Protein AF-A0A932H5I3-F1 (afdb_monomer_lite)

Sequence (132 aa):
MVVASPYPDNLTKRVGDFLTASGFQVLKAEGLGIELNSELANQPDHAAYRIARRVYFSAPDADGIFLPCNRWPTVSTIDLLERETGKAAVCALPPAYQGGYSGIREPARVTALRSWTRRCPESEKGWLNDPT

Radius of gyration: 13.31 Å; chains: 1; bounding box: 29×32×30 Å

Secondary structure (DSSP, 8-state):
-EEEESS-HHHHHHHHHHHHHTT----EEEE-----HHHHHTS-HHHHHHHHHHHHHT-TT--EEEE--SSS--HHHHHHHHHHHSSEEEESS-GGGS---TTS---HHHHHHHHHHHHS-TTTTHHHH---

Structure (mmCIF, N/CA/C/O backbone):
data_AF-A0A932H5I3-F1
#
_entry.id   AF-A0A932H5I3-F1
#
loop_
_atom_site.group_PDB
_atom_site.id
_atom_site.type_symbol
_atom_site.label_atom_id
_atom_site.label_alt_id
_atom_site.label_comp_id
_atom_site.label_asym_id
_atom_site.label_entity_id
_atom_site.label_seq_id
_atom_site.pdbx_PDB_ins_code
_atom_site.Cartn_x
_atom_site.Cartn_y
_atom_site.Cartn_z
_atom_site.occupancy
_atom_site.B_iso_or_equiv
_atom_site.auth_seq_id
_atom_site.auth_comp_id
_atom_site.auth_asym_id
_atom_site.auth_atom_id
_atom_site.pdbx_PDB_model_num
ATOM 1 N N . MET A 1 1 ? -7.517 -1.967 6.578 1.00 88.25 1 MET A N 1
ATOM 2 C CA . MET A 1 1 ? -6.441 -1.378 5.744 1.00 88.25 1 MET A CA 1
ATOM 3 C C . MET A 1 1 ? -6.402 -2.058 4.388 1.00 88.25 1 MET A C 1
ATOM 5 O O . MET A 1 1 ? -6.973 -3.137 4.253 1.00 88.25 1 MET A O 1
ATOM 9 N N . VAL A 1 2 ? -5.719 -1.459 3.419 1.00 92.62 2 VAL A N 1
ATOM 10 C CA . VAL A 1 2 ? -5.423 -2.089 2.128 1.00 92.62 2 VAL A CA 1
ATOM 11 C C . VAL A 1 2 ? -3.930 -2.316 1.938 1.00 92.62 2 VAL A C 1
ATOM 13 O O . VAL A 1 2 ? -3.117 -1.578 2.493 1.00 92.62 2 VAL A O 1
ATOM 16 N N . VAL A 1 3 ? -3.580 -3.313 1.132 1.00 91.62 3 VAL A N 1
ATOM 17 C CA . VAL A 1 3 ? -2.210 -3.592 0.699 1.00 91.62 3 VAL A CA 1
ATOM 18 C C . VAL A 1 3 ? -2.098 -3.276 -0.785 1.00 91.62 3 VAL A C 1
ATOM 20 O O . VAL A 1 3 ? -2.848 -3.806 -1.602 1.00 91.62 3 VAL A O 1
ATOM 23 N N . ALA A 1 4 ? -1.151 -2.418 -1.130 1.00 91.81 4 ALA A N 1
ATOM 24 C CA . ALA A 1 4 ? -0.795 -2.128 -2.506 1.00 91.81 4 ALA A CA 1
ATOM 25 C C . ALA A 1 4 ? 0.665 -2.509 -2.695 1.00 91.81 4 ALA A C 1
ATOM 27 O O . ALA A 1 4 ? 1.549 -1.938 -2.059 1.00 91.81 4 ALA A O 1
ATOM 28 N N . SER A 1 5 ? 0.915 -3.512 -3.523 1.00 89.38 5 SER A N 1
ATOM 29 C CA . SER A 1 5 ? 2.252 -4.072 -3.700 1.00 89.38 5 SER A CA 1
ATOM 30 C C . SER A 1 5 ? 2.670 -4.031 -5.165 1.00 89.38 5 SER A C 1
ATOM 32 O O . SER A 1 5 ? 1.809 -4.022 -6.042 1.00 89.38 5 SER A O 1
ATOM 34 N N . PRO A 1 6 ? 3.974 -4.015 -5.460 1.00 86.81 6 PRO A N 1
ATOM 35 C CA . PRO A 1 6 ? 4.428 -4.153 -6.834 1.00 86.81 6 PRO A CA 1
ATOM 36 C C . PRO A 1 6 ? 4.443 -5.624 -7.293 1.00 86.81 6 PRO A C 1
ATOM 38 O O . PRO A 1 6 ? 4.511 -5.895 -8.483 1.00 86.81 6 PRO A O 1
ATOM 41 N N . TYR A 1 7 ? 4.340 -6.564 -6.355 1.00 86.75 7 TYR A N 1
ATOM 42 C CA . TYR A 1 7 ? 4.527 -7.997 -6.561 1.00 86.75 7 TYR A CA 1
ATOM 43 C C . TYR A 1 7 ? 3.400 -8.676 -7.360 1.00 86.75 7 TYR A C 1
ATOM 45 O O . TYR A 1 7 ? 2.349 -8.062 -7.576 1.00 86.75 7 TYR A O 1
ATOM 53 N N . PRO A 1 8 ? 3.580 -9.950 -7.760 1.00 88.06 8 PRO A N 1
ATOM 54 C CA . PRO A 1 8 ? 2.512 -10.779 -8.299 1.00 88.06 8 PRO A CA 1
ATOM 55 C C . PRO A 1 8 ? 1.543 -11.242 -7.215 1.00 88.06 8 PRO A C 1
ATOM 57 O O . PRO A 1 8 ? 1.874 -11.288 -6.026 1.00 88.06 8 PRO A O 1
ATOM 60 N N . ASP A 1 9 ? 0.341 -11.627 -7.645 1.00 88.19 9 ASP A N 1
ATOM 61 C CA . ASP A 1 9 ? -0.800 -11.906 -6.767 1.00 88.19 9 ASP A CA 1
ATOM 62 C C . ASP A 1 9 ? -0.499 -12.942 -5.678 1.00 88.19 9 ASP A C 1
ATOM 64 O O . ASP A 1 9 ? -0.978 -12.819 -4.550 1.00 88.19 9 ASP A O 1
ATOM 68 N N . ASN A 1 10 ? 0.328 -13.949 -5.976 1.00 85.94 10 ASN A N 1
ATOM 69 C CA . ASN A 1 10 ? 0.730 -14.965 -5.004 1.00 85.94 10 ASN A CA 1
ATOM 70 C C . ASN A 1 10 ? 1.487 -14.353 -3.810 1.00 85.94 10 ASN A C 1
ATOM 72 O O . ASN A 1 10 ? 1.217 -14.704 -2.659 1.00 85.94 10 ASN A O 1
ATOM 76 N N . LEU A 1 11 ? 2.408 -13.426 -4.067 1.00 86.06 11 LEU A N 1
ATOM 77 C CA . LEU A 1 11 ? 3.204 -12.759 -3.048 1.00 86.06 11 LEU A CA 1
ATOM 78 C C . LEU A 1 11 ? 2.407 -11.645 -2.372 1.00 86.06 11 LEU A C 1
ATOM 80 O O . LEU A 1 11 ? 2.429 -11.537 -1.147 1.00 86.06 11 LEU A O 1
ATOM 84 N N . THR A 1 12 ? 1.627 -10.880 -3.136 1.00 89.38 12 THR A N 1
ATOM 85 C CA . THR A 1 12 ? 0.666 -9.911 -2.594 1.00 89.38 12 THR A CA 1
ATOM 86 C C . THR A 1 12 ? -0.274 -10.567 -1.585 1.00 89.38 12 THR A C 1
ATOM 88 O O . THR A 1 12 ? -0.483 -10.033 -0.492 1.00 89.38 12 THR A O 1
ATOM 91 N N . LYS A 1 13 ? -0.800 -11.755 -1.912 1.00 88.81 13 LYS A N 1
ATOM 92 C CA . LYS A 1 13 ? -1.657 -12.523 -1.010 1.00 88.81 13 LYS A CA 1
ATOM 93 C C . LYS A 1 13 ? -0.903 -12.943 0.249 1.00 88.81 13 LYS A C 1
ATOM 95 O O . LYS A 1 13 ? -1.427 -12.743 1.339 1.00 88.81 13 LYS A O 1
ATOM 100 N N . ARG A 1 14 ? 0.329 -13.452 0.128 1.00 87.81 14 ARG A N 1
ATOM 101 C CA . ARG A 1 14 ? 1.166 -13.806 1.293 1.00 87.81 14 ARG A CA 1
ATOM 102 C C . ARG A 1 14 ? 1.381 -12.618 2.230 1.00 87.81 14 ARG A C 1
ATOM 104 O O . ARG A 1 14 ? 1.267 -12.783 3.440 1.00 87.81 14 ARG A O 1
ATOM 111 N N . VAL A 1 15 ? 1.629 -11.421 1.692 1.00 86.69 15 VAL A N 1
ATOM 112 C CA . VAL A 1 15 ? 1.748 -10.193 2.498 1.00 86.69 15 VAL A CA 1
ATOM 113 C C . VAL A 1 15 ? 0.436 -9.887 3.227 1.00 86.69 15 VAL A C 1
ATOM 115 O O . VAL A 1 15 ? 0.447 -9.603 4.425 1.00 86.69 15 VAL A O 1
ATOM 118 N N . GLY A 1 16 ? -0.700 -9.968 2.529 1.00 89.50 16 GLY A N 1
ATOM 119 C CA . GLY A 1 16 ? -2.023 -9.785 3.132 1.00 89.50 16 GLY A CA 1
ATOM 120 C C . GLY A 1 16 ? -2.322 -10.797 4.244 1.00 89.50 16 GLY A C 1
ATOM 121 O O . GLY A 1 16 ? -2.750 -10.410 5.334 1.00 89.50 16 GLY A O 1
ATOM 122 N N . ASP A 1 17 ? -2.046 -12.077 3.998 1.00 88.56 17 ASP A N 1
ATOM 123 C CA . ASP A 1 17 ? -2.222 -13.167 4.961 1.00 88.56 17 ASP A CA 1
ATOM 124 C C . ASP A 1 17 ? -1.324 -12.963 6.195 1.00 88.56 17 ASP A C 1
ATOM 126 O O . ASP A 1 17 ? -1.780 -13.126 7.325 1.00 88.56 17 ASP A O 1
ATOM 130 N N . PHE A 1 18 ? -0.073 -12.532 6.002 1.00 86.25 18 PHE A N 1
ATOM 131 C CA . PHE A 1 18 ? 0.874 -12.268 7.089 1.00 86.25 18 PHE A CA 1
ATOM 132 C C . PHE A 1 18 ? 0.441 -11.100 7.984 1.00 86.25 18 PHE A C 1
ATOM 134 O O . PHE A 1 18 ? 0.487 -11.197 9.215 1.00 86.25 18 PHE A O 1
ATOM 141 N N . LEU A 1 19 ? -0.043 -10.007 7.387 1.00 86.06 19 LEU A N 1
ATOM 142 C CA . LEU A 1 19 ? -0.619 -8.892 8.143 1.00 86.06 19 LEU A CA 1
ATOM 143 C C . LEU A 1 19 ? -1.877 -9.328 8.899 1.00 86.06 19 LEU A C 1
ATOM 145 O O . LEU A 1 19 ? -2.063 -8.945 10.054 1.00 86.06 19 LEU A O 1
ATOM 149 N N . THR A 1 20 ? -2.700 -10.175 8.279 1.00 89.50 20 THR A N 1
ATOM 150 C CA . THR A 1 20 ? -3.899 -10.736 8.912 1.00 89.50 20 THR A CA 1
ATOM 151 C C . THR A 1 20 ? -3.543 -11.609 10.112 1.00 89.50 20 THR A C 1
ATOM 153 O O . THR A 1 20 ? -4.107 -11.426 11.191 1.00 89.50 20 THR A O 1
ATOM 156 N N . ALA A 1 21 ? -2.538 -12.476 9.976 1.00 86.19 21 ALA A N 1
ATOM 157 C CA . ALA A 1 21 ? -2.010 -13.291 11.069 1.00 86.19 21 ALA A CA 1
ATOM 158 C C . ALA A 1 21 ? -1.383 -12.447 12.194 1.00 86.19 21 ALA A C 1
ATOM 160 O O . ALA A 1 21 ? -1.460 -12.816 13.362 1.00 86.19 21 ALA A O 1
ATOM 161 N N . SER A 1 22 ? -0.827 -11.280 11.859 1.00 83.25 22 SER A N 1
ATOM 162 C CA . SER A 1 22 ? -0.291 -10.311 12.827 1.00 83.25 22 SER A CA 1
ATOM 163 C C . SER A 1 22 ? -1.376 -9.488 13.546 1.00 83.25 22 SER A C 1
ATOM 165 O O . SER A 1 22 ? -1.050 -8.617 14.354 1.00 83.25 22 SER A O 1
ATOM 167 N N . GLY A 1 23 ? -2.661 -9.741 13.267 1.00 85.75 23 GLY A N 1
ATOM 168 C CA . GLY A 1 23 ? -3.800 -9.081 13.912 1.00 85.75 23 GLY A CA 1
ATOM 169 C C . GLY A 1 23 ? -4.315 -7.830 13.191 1.00 85.75 23 GLY A C 1
ATOM 170 O O . GLY A 1 23 ? -5.135 -7.095 13.748 1.00 85.75 23 GLY A O 1
ATOM 171 N N . PHE A 1 24 ? -3.863 -7.563 11.963 1.00 85.69 24 PHE A N 1
ATOM 172 C CA . PHE A 1 24 ? -4.370 -6.459 11.148 1.00 85.69 24 PHE A CA 1
ATOM 173 C C . PHE A 1 24 ? -5.521 -6.908 10.248 1.00 85.69 24 PHE A C 1
ATOM 175 O O . PHE A 1 24 ? -5.486 -7.967 9.644 1.00 85.69 24 PHE A O 1
ATOM 182 N N . GLN A 1 25 ? -6.537 -6.066 10.075 1.00 89.44 25 GLN A N 1
ATOM 183 C CA . GLN A 1 25 ? -7.621 -6.358 9.139 1.00 89.44 25 GLN A CA 1
ATOM 184 C C . GLN A 1 25 ? -7.278 -5.832 7.739 1.00 89.44 25 GLN A C 1
ATOM 186 O O . GLN A 1 25 ? -7.365 -4.623 7.482 1.00 89.44 25 GLN A O 1
ATOM 191 N N . VAL A 1 26 ? -6.893 -6.735 6.836 1.00 91.75 26 VAL A N 1
ATOM 192 C CA . VAL A 1 26 ? -6.651 -6.429 5.420 1.00 91.75 26 VAL A CA 1
ATOM 193 C C . VAL A 1 26 ? -7.957 -6.599 4.645 1.00 91.75 26 VAL A C 1
ATOM 195 O O . VAL A 1 26 ? -8.434 -7.710 4.456 1.00 91.75 26 VAL A O 1
ATOM 198 N N . LEU A 1 27 ? -8.554 -5.486 4.215 1.00 93.00 27 LEU A N 1
ATOM 199 C CA . LEU A 1 27 ? -9.807 -5.491 3.451 1.00 93.00 27 LEU A CA 1
ATOM 200 C C . LEU A 1 27 ? -9.577 -5.833 1.983 1.00 93.00 27 LEU A C 1
ATOM 202 O O . LEU A 1 27 ? -10.436 -6.422 1.335 1.00 93.00 27 LEU A O 1
ATOM 206 N N . LYS A 1 28 ? -8.423 -5.421 1.453 1.00 93.25 28 LYS A N 1
ATOM 207 C CA . LYS A 1 28 ? -8.063 -5.652 0.062 1.00 93.25 28 LYS A CA 1
ATOM 208 C C . LYS A 1 28 ? -6.557 -5.635 -0.127 1.00 93.25 28 LYS A C 1
ATOM 210 O O . LYS A 1 28 ? -5.869 -4.843 0.515 1.00 93.25 28 LYS A O 1
ATOM 215 N N . ALA A 1 29 ? -6.065 -6.490 -1.013 1.00 93.44 29 ALA A N 1
ATOM 216 C CA . ALA A 1 29 ? -4.667 -6.551 -1.400 1.00 93.44 29 ALA A CA 1
ATOM 217 C C . ALA A 1 29 ? -4.583 -6.697 -2.924 1.00 93.44 29 ALA A C 1
ATOM 219 O O . ALA A 1 29 ? -5.169 -7.631 -3.463 1.00 93.44 29 ALA A O 1
ATOM 220 N N . GLU A 1 30 ? -3.895 -5.782 -3.610 1.00 93.50 30 GLU A N 1
ATOM 221 C CA . GLU A 1 30 ? -3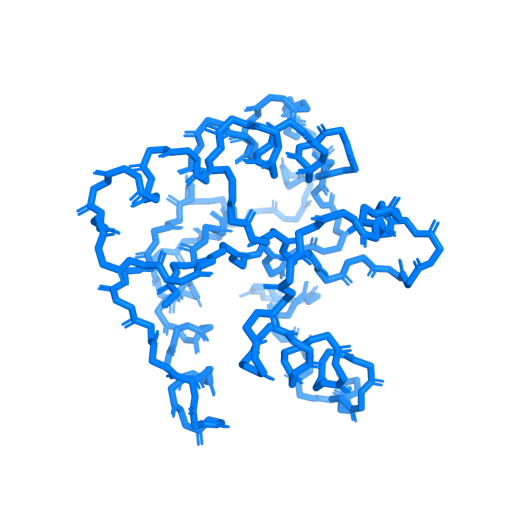.627 -5.901 -5.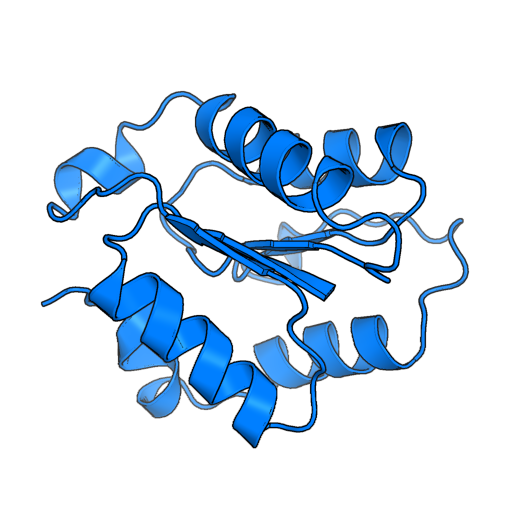053 1.00 93.50 30 GLU A CA 1
ATOM 222 C C . GLU A 1 30 ? -2.145 -5.640 -5.368 1.00 93.50 30 GLU A C 1
ATOM 224 O O . GLU A 1 30 ? -1.453 -4.871 -4.682 1.00 93.50 30 GLU A O 1
ATOM 229 N N . GLY A 1 31 ? -1.663 -6.341 -6.393 1.00 90.69 31 GLY A N 1
ATOM 230 C CA . GLY A 1 31 ? -0.298 -6.303 -6.906 1.00 90.69 31 GLY A CA 1
ATOM 231 C C . GLY A 1 31 ? -0.205 -5.640 -8.283 1.00 90.69 31 GLY A C 1
ATOM 232 O O . GLY A 1 31 ? -1.212 -5.511 -8.980 1.00 90.69 31 GLY A O 1
ATOM 233 N N . LEU A 1 32 ? 0.998 -5.226 -8.694 1.00 87.19 32 LEU A N 1
ATOM 234 C CA . LEU A 1 32 ? 1.277 -4.834 -10.085 1.00 87.19 32 LEU A CA 1
ATOM 235 C C . LEU A 1 32 ? 1.705 -6.016 -10.965 1.00 87.19 32 LEU A C 1
ATOM 237 O O . LEU A 1 32 ? 1.771 -5.845 -12.180 1.00 87.19 32 LEU A O 1
ATOM 241 N N . GLY A 1 33 ? 1.980 -7.192 -10.394 1.00 87.31 33 GLY A N 1
ATOM 242 C CA . GLY A 1 33 ? 2.406 -8.352 -11.181 1.00 87.31 33 GLY A CA 1
ATOM 243 C C . GLY A 1 33 ? 3.904 -8.418 -11.469 1.00 87.31 33 GLY A C 1
ATOM 244 O O . GLY A 1 33 ? 4.306 -9.210 -12.312 1.00 87.31 33 GLY A O 1
ATOM 245 N N . ILE A 1 34 ? 4.733 -7.594 -10.824 1.00 85.00 34 ILE A N 1
ATOM 246 C CA . ILE A 1 34 ? 6.162 -7.503 -11.146 1.00 85.00 34 ILE A CA 1
ATOM 247 C C . ILE A 1 34 ? 6.918 -8.630 -10.446 1.00 85.00 34 ILE A C 1
ATOM 249 O O . ILE A 1 34 ? 6.989 -8.668 -9.217 1.00 85.00 34 ILE A O 1
ATOM 253 N N . GLU A 1 35 ? 7.505 -9.525 -11.235 1.00 81.62 35 GLU A N 1
ATOM 254 C CA . GLU A 1 35 ? 8.304 -10.656 -10.748 1.00 81.62 35 GLU A CA 1
ATOM 255 C C . GLU A 1 35 ? 9.786 -10.295 -10.594 1.00 81.62 35 GLU A C 1
ATOM 257 O O . GLU A 1 35 ? 10.441 -10.712 -9.641 1.00 81.62 35 GLU A O 1
ATOM 262 N N . LEU A 1 36 ? 10.323 -9.497 -11.522 1.00 77.25 36 LEU A N 1
ATOM 263 C CA . LEU A 1 36 ? 11.754 -9.230 -11.600 1.00 77.25 36 LEU A CA 1
ATOM 264 C C . LEU A 1 36 ? 12.177 -8.070 -10.695 1.00 77.25 36 LEU A C 1
ATOM 266 O O . LEU A 1 36 ? 11.703 -6.939 -10.812 1.00 77.25 36 LEU A O 1
ATOM 270 N N . ASN A 1 37 ? 13.182 -8.324 -9.857 1.00 71.31 37 ASN A N 1
ATOM 271 C CA . ASN A 1 37 ? 13.760 -7.324 -8.958 1.00 71.31 37 ASN A CA 1
ATOM 272 C C . ASN A 1 37 ? 14.292 -6.073 -9.684 1.00 71.31 37 ASN A C 1
ATOM 274 O O . ASN A 1 37 ? 14.197 -4.967 -9.151 1.00 71.31 37 ASN A O 1
ATOM 278 N N . SER A 1 38 ? 14.838 -6.228 -10.893 1.00 76.25 38 SER A N 1
ATOM 279 C CA . SER A 1 38 ? 15.311 -5.112 -11.726 1.00 76.25 38 SER A CA 1
ATOM 280 C C . SER A 1 38 ? 14.175 -4.187 -12.170 1.00 76.25 38 SER A C 1
ATOM 282 O O . SER A 1 38 ? 14.373 -2.980 -12.297 1.00 76.25 38 SER A O 1
ATOM 284 N N . GLU A 1 39 ? 12.977 -4.732 -12.371 1.00 77.94 39 GLU A N 1
ATOM 285 C CA . GLU A 1 39 ? 11.807 -3.973 -12.806 1.00 77.94 39 GLU A CA 1
ATOM 286 C C . GLU A 1 39 ? 11.152 -3.208 -11.656 1.00 77.94 39 GLU A C 1
ATOM 288 O O . GLU A 1 39 ? 10.567 -2.153 -11.898 1.00 77.94 39 GLU A O 1
ATOM 293 N N . LEU A 1 40 ? 11.291 -3.684 -10.411 1.00 75.75 40 LEU A N 1
ATOM 294 C CA . LEU A 1 40 ? 10.784 -3.006 -9.209 1.00 75.75 40 LEU A CA 1
ATOM 295 C C . LEU A 1 40 ? 11.414 -1.621 -9.016 1.00 75.75 40 LEU A C 1
ATOM 297 O O . LEU A 1 40 ? 10.704 -0.648 -8.758 1.00 75.75 40 LEU A O 1
ATOM 301 N N . ALA A 1 41 ? 12.740 -1.536 -9.161 1.00 73.00 41 ALA A N 1
ATOM 302 C CA . ALA A 1 41 ? 13.491 -0.291 -8.998 1.00 73.00 41 ALA A CA 1
ATOM 303 C C . ALA A 1 41 ? 13.320 0.668 -10.186 1.00 73.00 41 ALA A C 1
ATOM 305 O O . ALA A 1 41 ? 13.498 1.872 -10.032 1.00 73.00 41 ALA A O 1
ATOM 306 N N . ASN A 1 42 ? 12.958 0.141 -11.359 1.00 81.00 42 ASN A N 1
ATOM 307 C CA . ASN A 1 42 ? 12.750 0.921 -12.578 1.00 81.00 42 ASN A CA 1
ATOM 308 C C . ASN A 1 42 ? 11.287 1.365 -12.765 1.00 81.00 42 ASN A C 1
ATOM 310 O O . ASN A 1 42 ? 10.915 1.869 -13.826 1.00 81.00 42 ASN A O 1
ATOM 314 N N . GLN A 1 43 ? 10.429 1.147 -11.762 1.00 81.12 43 GLN A N 1
ATOM 315 C CA . GLN A 1 43 ? 9.056 1.625 -11.829 1.00 81.12 43 GLN A CA 1
ATOM 316 C C . GLN A 1 43 ? 9.008 3.155 -11.794 1.00 81.12 43 GLN A C 1
ATOM 318 O O . GLN A 1 43 ? 9.728 3.771 -11.009 1.00 81.12 43 GLN A O 1
ATOM 323 N N . PRO A 1 44 ? 8.108 3.781 -12.569 1.00 81.12 44 PRO A N 1
ATOM 324 C CA . PRO A 1 44 ? 7.861 5.209 -12.444 1.00 81.12 44 PRO A CA 1
ATOM 325 C C . PRO A 1 44 ? 7.413 5.577 -11.024 1.00 81.12 44 PRO A C 1
ATOM 327 O O . PRO A 1 44 ? 6.587 4.872 -10.442 1.00 81.12 44 PRO A O 1
ATOM 330 N N . ASP A 1 45 ? 7.840 6.735 -10.516 1.00 76.19 45 ASP A N 1
ATOM 331 C CA . ASP A 1 45 ? 7.483 7.236 -9.172 1.00 76.19 45 ASP A CA 1
ATOM 332 C C . ASP A 1 45 ? 5.968 7.263 -8.899 1.00 76.19 45 ASP A C 1
ATOM 334 O O . ASP A 1 45 ? 5.506 7.127 -7.768 1.00 76.19 45 ASP A O 1
ATOM 338 N N . HIS A 1 46 ? 5.161 7.430 -9.949 1.00 82.44 46 HIS A N 1
ATOM 339 C CA . HIS A 1 46 ? 3.704 7.483 -9.852 1.00 82.44 46 HIS A CA 1
ATOM 340 C C . HIS A 1 46 ? 3.032 6.100 -9.826 1.00 82.44 46 HIS A C 1
ATOM 342 O O . HIS A 1 46 ? 1.829 6.016 -9.562 1.00 82.44 46 HIS A O 1
ATOM 348 N N . ALA A 1 47 ? 3.755 5.015 -10.125 1.00 86.12 47 ALA A N 1
ATOM 349 C CA . ALA A 1 47 ? 3.191 3.668 -10.193 1.00 86.12 47 ALA A CA 1
ATOM 350 C C . ALA A 1 47 ? 2.624 3.239 -8.835 1.00 86.12 47 ALA A C 1
ATOM 352 O O . ALA A 1 47 ? 1.480 2.783 -8.766 1.00 86.12 47 ALA A O 1
ATOM 353 N N . ALA A 1 48 ? 3.380 3.481 -7.758 1.00 86.44 48 ALA A N 1
ATOM 354 C CA . ALA A 1 48 ? 2.964 3.195 -6.389 1.00 86.44 48 ALA A CA 1
ATOM 355 C C . ALA A 1 48 ? 1.710 3.957 -5.985 1.00 86.44 48 ALA A C 1
ATOM 357 O O . ALA A 1 48 ? 0.741 3.361 -5.511 1.00 86.44 48 ALA A O 1
ATOM 358 N N . TYR A 1 49 ? 1.699 5.260 -6.246 1.00 88.19 49 TYR A N 1
ATOM 359 C CA . TYR A 1 49 ? 0.550 6.109 -5.976 1.00 88.19 49 TYR A CA 1
ATOM 360 C C . TYR A 1 49 ? -0.708 5.624 -6.705 1.00 88.19 49 TYR A C 1
ATOM 362 O O . TYR A 1 49 ? -1.761 5.478 -6.085 1.00 88.19 49 TYR A O 1
ATOM 370 N N . ARG A 1 50 ? -0.611 5.305 -8.002 1.00 90.19 50 ARG A N 1
ATOM 371 C CA . ARG A 1 50 ? -1.773 4.894 -8.807 1.00 90.19 50 ARG A CA 1
ATOM 372 C C . ARG A 1 50 ? -2.439 3.624 -8.288 1.00 90.19 50 ARG A C 1
ATOM 374 O O . ARG A 1 50 ? -3.665 3.605 -8.163 1.00 90.19 50 ARG A O 1
ATOM 381 N N . ILE A 1 51 ? -1.664 2.576 -8.001 1.00 91.38 51 ILE A N 1
ATOM 382 C CA . ILE A 1 51 ? -2.235 1.330 -7.476 1.00 91.38 51 ILE A CA 1
ATOM 383 C C . ILE A 1 51 ? -2.749 1.528 -6.052 1.00 91.38 51 ILE A C 1
ATOM 385 O O . ILE A 1 51 ? -3.897 1.191 -5.784 1.00 91.38 51 ILE A O 1
ATOM 389 N N . ALA A 1 52 ? -1.983 2.166 -5.168 1.00 90.88 52 ALA A N 1
ATOM 390 C CA . ALA A 1 52 ? -2.407 2.420 -3.793 1.00 90.88 52 ALA A CA 1
ATOM 391 C C . ALA A 1 52 ? -3.728 3.188 -3.711 1.00 90.88 52 ALA A C 1
ATOM 393 O O . ALA A 1 52 ? -4.648 2.778 -3.001 1.00 90.88 52 ALA A O 1
ATOM 394 N N . ARG A 1 53 ? -3.851 4.248 -4.511 1.00 91.75 53 ARG A N 1
ATOM 395 C CA . ARG A 1 53 ? -5.073 5.035 -4.653 1.00 91.75 53 ARG A CA 1
ATOM 396 C C . ARG A 1 53 ? -6.243 4.182 -5.136 1.00 91.75 53 ARG A C 1
ATOM 398 O O . ARG A 1 53 ? -7.312 4.203 -4.532 1.00 91.75 53 ARG A O 1
ATOM 405 N N . ARG A 1 54 ? -6.050 3.416 -6.215 1.00 92.62 54 ARG A N 1
ATOM 406 C CA . ARG A 1 54 ? -7.088 2.540 -6.783 1.00 92.62 54 ARG A CA 1
ATOM 407 C C . ARG A 1 54 ? -7.581 1.520 -5.757 1.00 92.62 54 ARG A C 1
ATOM 409 O O . ARG A 1 54 ? -8.790 1.371 -5.586 1.00 92.62 54 ARG A O 1
ATOM 416 N N . VAL A 1 55 ? -6.660 0.839 -5.077 1.00 92.50 55 VAL A N 1
ATOM 417 C CA . VAL A 1 55 ? -7.001 -0.194 -4.094 1.00 92.50 55 VAL A CA 1
ATOM 418 C C . VAL A 1 55 ? -7.745 0.428 -2.918 1.00 92.50 55 VAL A C 1
ATOM 420 O O . VAL A 1 55 ? -8.800 -0.081 -2.542 1.00 92.50 55 VAL A O 1
ATOM 423 N N . TYR A 1 56 ? -7.260 1.556 -2.396 1.00 92.12 56 TYR A N 1
ATOM 424 C CA . TYR A 1 56 ? -7.906 2.269 -1.297 1.00 92.12 56 TYR A CA 1
ATOM 425 C C . TYR A 1 56 ? -9.348 2.673 -1.632 1.00 92.12 56 TYR A C 1
ATOM 427 O O . TYR A 1 56 ? -10.267 2.312 -0.904 1.00 92.12 56 TYR A O 1
ATOM 435 N N . PHE A 1 57 ? -9.581 3.337 -2.768 1.00 91.44 57 PHE A N 1
ATOM 436 C CA . PHE A 1 57 ? -10.935 3.768 -3.144 1.00 91.44 57 PHE A CA 1
ATOM 437 C C . PHE A 1 57 ? -11.886 2.613 -3.475 1.00 91.44 57 PHE A C 1
ATOM 439 O O . PHE A 1 57 ? -13.100 2.790 -3.436 1.00 91.44 57 PHE A O 1
ATOM 446 N N . SER A 1 58 ? -11.361 1.422 -3.766 1.00 92.31 58 SER A N 1
ATOM 447 C CA . SER A 1 58 ? -12.180 0.217 -3.924 1.00 92.31 58 SER A CA 1
ATOM 448 C C . SER A 1 58 ? -12.549 -0.471 -2.600 1.00 92.31 58 SER A C 1
ATOM 450 O O . SER A 1 58 ? -13.300 -1.443 -2.618 1.00 92.31 58 SER A O 1
ATOM 452 N N . ALA A 1 59 ? -12.033 0.018 -1.468 1.00 90.44 59 ALA A N 1
ATOM 453 C CA . ALA A 1 59 ? -12.320 -0.470 -0.122 1.00 90.44 59 ALA A CA 1
ATOM 454 C C . ALA A 1 59 ? -12.560 0.727 0.828 1.00 90.44 59 ALA A C 1
ATOM 456 O O . ALA A 1 59 ? -11.668 1.083 1.600 1.00 90.44 59 ALA A O 1
ATOM 457 N N . PRO A 1 60 ? -13.748 1.362 0.782 1.00 82.62 60 PRO A N 1
ATOM 458 C CA . PRO A 1 60 ? -14.024 2.615 1.496 1.00 82.62 60 PRO A CA 1
ATOM 459 C C . PRO A 1 60 ? -13.899 2.507 3.025 1.00 82.62 60 PRO A C 1
ATOM 461 O O . PRO A 1 60 ? -13.590 3.498 3.681 1.00 82.62 60 PRO A O 1
ATOM 464 N N . ASP A 1 61 ? -14.060 1.307 3.586 1.00 86.94 61 ASP A N 1
ATOM 465 C CA . ASP A 1 61 ? -13.908 1.041 5.024 1.00 86.94 61 ASP A CA 1
ATOM 466 C C . ASP A 1 61 ? -12.437 0.896 5.464 1.00 86.94 61 ASP A C 1
ATOM 468 O O . ASP A 1 61 ? -12.138 0.543 6.606 1.00 86.94 61 ASP A O 1
ATOM 472 N N . ALA A 1 62 ? -11.475 1.108 4.563 1.00 86.50 62 ALA A N 1
ATOM 473 C CA . ALA A 1 62 ? -10.067 0.969 4.890 1.00 86.50 62 ALA A CA 1
ATOM 474 C C . ALA A 1 62 ? -9.565 2.113 5.782 1.00 86.50 62 ALA A C 1
ATOM 476 O O . ALA A 1 62 ? -9.550 3.281 5.411 1.00 86.50 62 ALA A O 1
ATOM 477 N N . ASP A 1 63 ? -9.016 1.746 6.939 1.00 84.00 63 ASP A N 1
ATOM 478 C CA . ASP A 1 63 ? -8.408 2.707 7.873 1.00 84.00 63 ASP A CA 1
ATOM 479 C C . ASP A 1 63 ? -7.028 3.247 7.444 1.00 84.00 63 ASP A C 1
ATOM 481 O O . ASP A 1 63 ? -6.449 4.081 8.139 1.00 84.00 63 ASP A O 1
ATOM 485 N N . GLY A 1 64 ? -6.463 2.748 6.341 1.00 86.62 64 GLY A N 1
ATOM 486 C CA . GLY A 1 64 ? -5.117 3.105 5.889 1.00 86.62 64 GLY A CA 1
ATOM 487 C C . GLY A 1 64 ? -4.577 2.205 4.781 1.00 86.62 64 GLY A C 1
ATOM 488 O O . GLY A 1 64 ? -5.216 1.217 4.396 1.00 86.62 64 GLY A O 1
ATOM 489 N N . ILE A 1 65 ? -3.388 2.557 4.292 1.00 89.25 65 ILE A N 1
ATOM 490 C CA . ILE A 1 65 ? -2.730 1.962 3.123 1.00 89.25 65 ILE A CA 1
ATOM 491 C C . ILE A 1 65 ? -1.352 1.425 3.520 1.00 89.25 65 ILE A C 1
ATOM 493 O O . ILE A 1 65 ? -0.589 2.113 4.198 1.00 89.25 65 ILE A O 1
ATOM 497 N N . PHE A 1 66 ? -1.015 0.217 3.068 1.00 88.50 66 PHE A N 1
ATOM 498 C CA . PHE A 1 66 ? 0.290 -0.401 3.280 1.00 88.50 66 PHE A CA 1
ATOM 499 C C . PHE A 1 66 ? 1.011 -0.715 1.962 1.00 88.50 66 PHE A C 1
ATOM 501 O O . PHE A 1 66 ? 0.433 -1.326 1.062 1.00 88.50 66 PHE A O 1
ATOM 508 N N . LEU A 1 67 ? 2.284 -0.319 1.885 1.00 87.94 67 LEU A N 1
ATOM 509 C CA . LEU A 1 67 ? 3.187 -0.457 0.739 1.00 87.94 67 LEU A CA 1
ATOM 510 C C . LEU A 1 67 ? 4.416 -1.303 1.154 1.00 87.94 67 LEU A C 1
ATOM 512 O O . LEU A 1 67 ? 5.337 -0.789 1.796 1.00 87.94 67 LEU A O 1
ATOM 516 N N . PRO A 1 68 ? 4.462 -2.604 0.818 1.00 78.88 68 PRO A N 1
ATOM 517 C CA . PRO A 1 68 ? 5.404 -3.571 1.383 1.00 78.88 68 PRO A CA 1
ATOM 518 C C . PRO A 1 68 ? 6.763 -3.642 0.664 1.00 78.88 68 PRO A C 1
ATOM 520 O O . PRO A 1 68 ? 7.392 -4.690 0.707 1.00 78.88 68 PRO A O 1
ATOM 523 N N . CYS A 1 69 ? 7.225 -2.612 -0.052 1.00 73.69 69 CYS A N 1
ATOM 524 C CA . CYS A 1 69 ? 8.483 -2.692 -0.812 1.00 73.69 69 CYS A CA 1
ATOM 525 C C . CYS A 1 69 ? 9.434 -1.548 -0.450 1.00 73.69 69 CYS A C 1
ATOM 527 O O . CYS A 1 69 ? 9.024 -0.391 -0.412 1.00 73.69 69 CYS A O 1
ATOM 529 N N . ASN A 1 70 ? 10.701 -1.881 -0.184 1.00 66.88 70 ASN A N 1
ATOM 530 C CA . ASN A 1 70 ? 11.769 -0.923 0.131 1.00 66.88 70 ASN A CA 1
ATOM 531 C C . ASN A 1 70 ? 12.547 -0.440 -1.109 1.00 66.88 70 ASN A C 1
ATOM 533 O O . ASN A 1 70 ? 13.210 0.589 -1.051 1.00 66.88 70 ASN A O 1
ATOM 537 N N . ARG A 1 71 ? 12.475 -1.184 -2.218 1.00 67.00 71 ARG A N 1
ATOM 538 C CA . ARG A 1 71 ? 13.142 -0.894 -3.498 1.00 67.00 71 ARG A CA 1
ATOM 539 C C . ARG A 1 71 ? 12.253 -0.161 -4.496 1.00 67.00 71 ARG A C 1
ATOM 541 O O . ARG A 1 71 ? 12.692 0.153 -5.595 1.00 67.00 71 ARG A O 1
ATOM 548 N N . TRP A 1 72 ? 11.012 0.102 -4.113 1.00 70.88 72 TRP A N 1
ATOM 549 C CA . TRP A 1 72 ? 10.033 0.785 -4.940 1.00 70.88 72 TRP A CA 1
ATOM 550 C C . TRP A 1 72 ? 10.008 2.276 -4.578 1.00 70.88 72 TRP A C 1
ATOM 552 O O . TRP A 1 72 ? 9.943 2.590 -3.385 1.00 70.88 72 TRP A O 1
ATOM 562 N N . PRO A 1 73 ? 10.069 3.211 -5.547 1.00 70.00 73 PRO A N 1
ATOM 563 C CA . PRO A 1 73 ? 10.013 4.641 -5.259 1.00 70.00 73 PRO A CA 1
ATOM 564 C C . PRO A 1 73 ? 8.644 5.042 -4.686 1.00 70.00 73 PRO A C 1
ATOM 566 O O . PRO A 1 73 ? 7.710 5.385 -5.406 1.00 70.00 73 PRO A O 1
ATOM 569 N N . THR A 1 74 ? 8.516 4.996 -3.356 1.00 69.75 74 THR A N 1
ATOM 570 C CA . THR A 1 74 ? 7.274 5.326 -2.634 1.00 69.75 74 THR A CA 1
ATOM 571 C C . THR A 1 74 ? 7.363 6.603 -1.801 1.00 69.75 74 THR A C 1
ATOM 573 O O . THR A 1 74 ? 6.363 6.994 -1.207 1.00 69.75 74 THR A O 1
ATOM 576 N N . VAL A 1 75 ? 8.523 7.267 -1.734 1.00 69.69 75 VAL A N 1
ATOM 577 C CA . VAL A 1 75 ? 8.746 8.432 -0.850 1.00 69.69 75 VAL A CA 1
ATOM 578 C C . VAL A 1 75 ? 7.754 9.561 -1.144 1.00 69.69 75 VAL A C 1
ATOM 580 O O . VAL A 1 75 ? 7.064 10.027 -0.245 1.00 69.69 75 VAL A O 1
ATOM 583 N N . SER A 1 76 ? 7.613 9.945 -2.414 1.00 74.12 76 SER A N 1
ATOM 584 C CA . SER A 1 76 ? 6.650 10.965 -2.854 1.00 74.12 76 SER A CA 1
ATOM 585 C C . SER A 1 76 ? 5.193 10.487 -2.796 1.00 74.12 76 SER A C 1
ATOM 587 O O . SER A 1 76 ? 4.274 11.299 -2.741 1.00 74.12 76 SER A O 1
ATOM 589 N N . THR A 1 77 ? 4.967 9.170 -2.782 1.00 82.00 77 THR A N 1
ATOM 590 C CA . THR A 1 77 ? 3.629 8.567 -2.765 1.00 82.00 77 THR A CA 1
ATOM 591 C C . THR A 1 77 ? 2.957 8.692 -1.396 1.00 82.00 77 THR A C 1
ATOM 593 O O . THR A 1 77 ? 1.749 8.915 -1.348 1.00 82.00 77 THR A O 1
ATOM 596 N N . ILE A 1 78 ? 3.711 8.573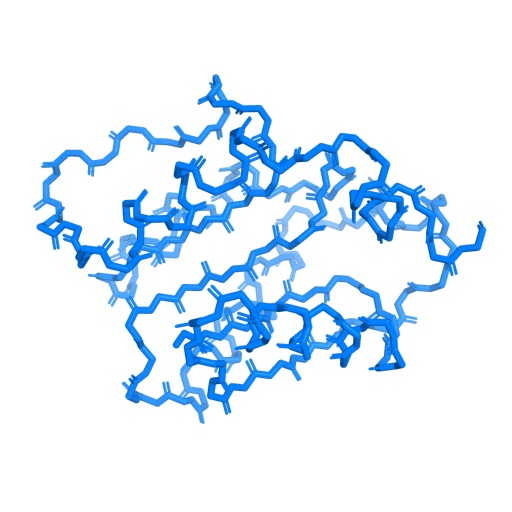 -0.295 1.00 82.31 78 ILE A N 1
ATOM 597 C CA . ILE A 1 78 ? 3.152 8.616 1.069 1.00 82.31 78 ILE A CA 1
ATOM 598 C C . ILE A 1 78 ? 2.442 9.945 1.328 1.00 82.31 78 ILE A C 1
ATOM 600 O O . ILE A 1 78 ? 1.236 9.946 1.564 1.00 82.31 78 ILE A O 1
ATOM 604 N N . ASP A 1 79 ? 3.152 11.064 1.186 1.00 80.75 79 ASP A N 1
ATOM 605 C CA . ASP A 1 79 ? 2.595 12.394 1.454 1.00 80.75 79 ASP A CA 1
ATOM 606 C C . ASP A 1 79 ? 1.376 12.704 0.571 1.00 80.75 79 ASP A C 1
ATOM 608 O O . ASP A 1 79 ? 0.407 13.312 1.028 1.00 80.75 79 ASP A O 1
ATOM 612 N N . LEU A 1 80 ? 1.399 12.281 -0.698 1.00 84.81 80 LEU A N 1
ATOM 613 C CA . LEU A 1 80 ? 0.281 12.483 -1.622 1.00 84.81 80 LEU A CA 1
ATOM 614 C C . LEU A 1 80 ? -0.956 11.675 -1.212 1.00 84.81 80 LEU A C 1
ATOM 616 O O . LEU A 1 80 ? -2.059 12.222 -1.195 1.00 84.81 80 LEU A O 1
ATOM 620 N N . LEU A 1 81 ? -0.783 10.398 -0.856 1.00 86.31 81 LEU A N 1
ATOM 621 C CA . LEU A 1 81 ? -1.886 9.544 -0.411 1.00 86.31 81 LEU A CA 1
ATOM 622 C C . LEU A 1 81 ? -2.481 10.031 0.905 1.00 86.31 81 LEU A C 1
ATOM 624 O O . LEU A 1 81 ? -3.703 10.050 1.038 1.00 86.31 81 LEU A O 1
ATOM 628 N N . GLU A 1 82 ? -1.653 10.439 1.866 1.00 86.88 82 GLU A N 1
ATOM 629 C CA . GLU A 1 82 ? -2.142 10.922 3.160 1.00 86.88 82 GLU A CA 1
ATOM 630 C C . GLU A 1 82 ? -2.950 12.214 3.005 1.00 86.88 82 GLU A C 1
ATOM 632 O O . GLU A 1 82 ? -4.024 12.345 3.597 1.00 86.88 82 GLU A O 1
ATOM 637 N N . ARG A 1 83 ? -2.497 13.136 2.144 1.00 85.62 83 ARG A N 1
ATOM 638 C CA . ARG A 1 83 ? -3.226 14.376 1.831 1.00 85.62 83 ARG A CA 1
ATOM 639 C C . ARG A 1 83 ? -4.534 14.128 1.085 1.00 85.62 83 ARG A C 1
ATOM 641 O O . ARG A 1 83 ? -5.518 14.800 1.374 1.00 85.62 83 ARG A O 1
ATOM 648 N N . GLU A 1 84 ? -4.553 13.203 0.127 1.00 88.12 84 GLU A N 1
ATOM 649 C CA . GLU A 1 84 ? -5.749 12.932 -0.682 1.00 88.12 84 GLU A CA 1
ATOM 650 C C . GLU A 1 84 ? -6.792 12.110 0.080 1.00 88.12 84 GLU A C 1
ATOM 652 O O . GLU A 1 84 ? -7.985 12.402 0.025 1.00 88.12 84 GLU A O 1
ATOM 657 N N . THR A 1 85 ? -6.357 11.065 0.781 1.00 84.31 85 THR A N 1
ATOM 658 C CA . THR A 1 85 ? -7.269 10.115 1.432 1.00 84.31 85 THR A CA 1
ATOM 659 C C . THR A 1 85 ? -7.640 10.529 2.852 1.00 84.31 85 THR A C 1
ATOM 661 O O . THR A 1 85 ? -8.631 10.034 3.393 1.00 84.31 85 THR A O 1
ATOM 664 N N . GLY A 1 86 ? -6.842 11.399 3.483 1.00 83.81 86 GLY A N 1
ATOM 665 C CA . GLY A 1 86 ? -6.960 11.722 4.905 1.00 83.81 86 GLY A CA 1
ATOM 666 C C . GLY A 1 86 ? -6.687 10.524 5.824 1.00 83.81 86 GLY A C 1
ATOM 667 O O . GLY A 1 86 ? -7.008 10.575 7.013 1.00 83.81 86 GLY A O 1
ATOM 668 N N . LYS A 1 87 ? -6.138 9.427 5.286 1.00 85.00 87 LYS A N 1
ATOM 669 C CA . LYS A 1 87 ? -5.761 8.215 6.019 1.00 85.00 87 LYS A CA 1
ATOM 670 C C . LYS A 1 87 ? -4.258 8.035 5.978 1.00 85.00 87 LYS A C 1
ATOM 672 O O . LYS A 1 87 ? -3.597 8.501 5.062 1.00 85.00 87 LYS A O 1
ATOM 677 N N . ALA A 1 88 ? -3.730 7.306 6.952 1.00 83.69 88 ALA A N 1
ATOM 678 C CA . ALA A 1 88 ? -2.302 7.053 7.003 1.00 83.69 88 ALA A CA 1
ATOM 679 C C . ALA A 1 88 ? -1.847 6.082 5.905 1.00 83.69 88 ALA A C 1
ATOM 681 O O . ALA A 1 88 ? -2.502 5.060 5.647 1.00 83.69 88 ALA A O 1
ATOM 682 N N . ALA A 1 89 ? -0.680 6.367 5.334 1.00 84.19 89 ALA A N 1
ATOM 683 C CA . ALA A 1 89 ? 0.013 5.497 4.399 1.00 84.19 89 ALA A CA 1
ATOM 684 C C . ALA A 1 89 ? 1.356 5.066 5.004 1.00 84.19 89 ALA A C 1
ATOM 686 O O . ALA A 1 89 ? 2.159 5.877 5.464 1.00 84.19 89 ALA A O 1
ATOM 687 N N . VAL A 1 90 ? 1.610 3.760 5.020 1.00 82.56 90 VAL A N 1
ATOM 688 C CA . VAL A 1 90 ? 2.826 3.181 5.597 1.00 82.56 90 VAL A CA 1
ATOM 689 C C . VAL A 1 90 ? 3.571 2.426 4.510 1.00 82.56 90 VAL A C 1
ATOM 691 O O . VAL A 1 90 ? 3.019 1.518 3.896 1.00 82.56 90 VAL A O 1
ATOM 694 N N . CYS A 1 91 ? 4.837 2.775 4.295 1.00 79.38 91 CYS A N 1
ATOM 695 C CA . CYS A 1 91 ? 5.753 1.986 3.478 1.00 79.38 91 CYS A CA 1
ATOM 696 C C . CYS A 1 91 ? 6.787 1.271 4.347 1.00 79.38 91 CYS A C 1
ATOM 698 O O . CYS A 1 91 ? 7.026 1.641 5.497 1.00 79.38 91 CYS A O 1
ATOM 700 N N . ALA A 1 92 ? 7.424 0.254 3.780 1.00 72.06 92 ALA A N 1
ATOM 701 C CA . ALA A 1 92 ? 8.502 -0.473 4.437 1.00 72.06 92 ALA A CA 1
ATOM 702 C C . ALA A 1 92 ? 9.886 0.201 4.341 1.00 72.06 92 ALA A C 1
ATOM 704 O O . ALA A 1 92 ? 10.892 -0.410 4.699 1.00 72.06 92 ALA A O 1
ATOM 705 N N . LEU A 1 93 ? 9.950 1.452 3.874 1.00 68.50 93 LEU A N 1
ATOM 706 C CA . LEU A 1 93 ? 11.179 2.243 3.896 1.00 68.50 93 LEU A CA 1
ATOM 707 C C . LEU A 1 93 ? 11.620 2.548 5.340 1.00 68.50 93 LEU A C 1
ATOM 709 O O . LEU A 1 93 ? 10.773 2.586 6.243 1.00 68.50 93 LEU A O 1
ATOM 713 N N . PRO A 1 94 ? 12.923 2.813 5.571 1.00 59.41 94 PRO A N 1
ATOM 714 C CA . PRO A 1 94 ? 13.420 3.228 6.876 1.00 59.41 94 PRO A CA 1
ATOM 715 C C . PRO A 1 94 ? 12.652 4.441 7.428 1.00 59.41 94 PRO A C 1
ATOM 717 O O . PRO A 1 94 ? 12.212 5.286 6.645 1.00 59.41 94 PRO A O 1
ATOM 720 N N . PRO A 1 95 ? 12.544 4.594 8.763 1.00 58.97 95 PRO A N 1
ATOM 721 C CA . PRO A 1 95 ? 11.784 5.681 9.387 1.00 58.97 95 PRO A CA 1
ATOM 722 C C . PRO A 1 95 ? 12.165 7.087 8.907 1.00 58.97 95 PRO A C 1
ATOM 724 O O . PRO A 1 95 ? 11.310 7.960 8.867 1.00 58.97 95 PRO A O 1
ATOM 727 N N . ALA A 1 96 ? 13.422 7.292 8.498 1.00 58.94 96 ALA A N 1
ATOM 728 C CA . ALA A 1 96 ? 13.909 8.562 7.957 1.00 58.94 96 ALA A CA 1
ATOM 729 C C . ALA A 1 96 ? 13.190 9.012 6.667 1.00 58.94 96 ALA A C 1
ATOM 731 O O . ALA A 1 96 ? 13.229 10.192 6.337 1.00 58.94 96 ALA A O 1
ATOM 732 N N . TYR A 1 97 ? 12.536 8.089 5.956 1.00 56.66 97 TYR A N 1
ATOM 733 C CA . TYR A 1 97 ? 11.835 8.338 4.691 1.00 56.66 97 TYR A CA 1
ATOM 734 C C . TYR A 1 97 ? 10.310 8.232 4.810 1.00 56.66 97 TYR A C 1
ATOM 736 O O . TYR A 1 97 ? 9.601 8.350 3.813 1.00 56.66 97 TYR A O 1
ATOM 744 N N . GLN A 1 98 ? 9.794 7.993 6.018 1.00 56.94 98 GLN A N 1
ATOM 745 C CA . GLN A 1 98 ? 8.363 8.021 6.291 1.00 56.94 98 GLN A CA 1
ATOM 746 C C . GLN A 1 98 ? 8.000 9.448 6.717 1.00 56.94 98 GLN A C 1
ATOM 748 O O . GLN A 1 98 ? 8.428 9.899 7.777 1.00 56.94 98 GLN A O 1
ATOM 753 N N . GLY A 1 99 ? 7.259 10.162 5.864 1.00 49.12 99 GLY A N 1
ATOM 754 C CA . GLY A 1 99 ? 6.869 11.558 6.074 1.00 49.12 99 GLY A CA 1
ATOM 755 C C . GLY A 1 99 ? 6.260 11.820 7.456 1.00 49.12 99 GLY A C 1
ATOM 756 O O . GLY A 1 99 ? 5.490 11.022 7.992 1.00 49.12 99 GLY A O 1
ATOM 757 N N . GLY A 1 100 ? 6.642 12.952 8.050 1.00 48.34 100 GLY A N 1
ATOM 758 C CA . GLY A 1 100 ? 6.113 13.443 9.316 1.00 48.34 100 GLY A CA 1
ATOM 759 C C . GLY A 1 100 ? 4.827 14.235 9.105 1.00 48.34 100 GLY A C 1
ATOM 760 O O . GLY A 1 100 ? 4.8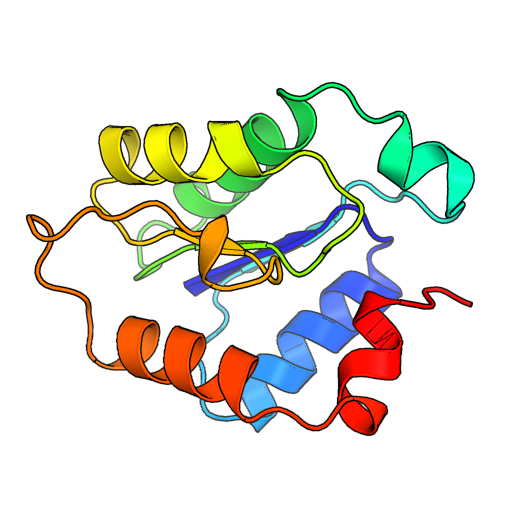77 15.455 8.976 1.00 48.34 100 GLY A O 1
ATOM 761 N N . TYR A 1 101 ? 3.675 13.566 9.108 1.00 44.69 101 TYR A N 1
ATOM 762 C CA . TYR A 1 101 ? 2.367 14.228 9.130 1.00 44.69 101 TYR A CA 1
ATOM 763 C C . TYR A 1 101 ? 1.716 14.058 10.513 1.00 44.69 101 TYR A C 1
ATOM 765 O O . TYR A 1 101 ? 0.923 13.154 10.751 1.00 44.69 101 TYR A O 1
ATOM 773 N N . SER A 1 102 ? 2.056 14.941 11.464 1.00 48.69 102 SER A N 1
ATOM 774 C CA . SER A 1 102 ? 1.534 14.902 12.847 1.00 48.69 102 SER A CA 1
ATOM 775 C C . SER A 1 102 ? 0.084 15.401 13.003 1.00 48.69 102 SER A C 1
ATOM 777 O O . SER A 1 102 ? -0.432 15.463 14.117 1.00 48.69 102 SER A O 1
ATOM 779 N N . GLY A 1 103 ? -0.574 15.772 11.897 1.00 41.47 103 GLY A N 1
ATOM 780 C CA . GLY A 1 103 ? -1.905 16.392 11.889 1.00 41.47 103 GLY A CA 1
ATOM 781 C C . GLY A 1 103 ? -3.089 15.427 11.756 1.00 41.47 103 GLY A C 1
ATOM 782 O O . GLY A 1 103 ? -4.219 15.820 12.040 1.00 41.47 103 GLY A O 1
ATOM 783 N N . ILE A 1 104 ? -2.865 14.175 11.347 1.00 51.75 104 ILE A N 1
ATOM 784 C CA . ILE A 1 104 ? -3.916 13.150 11.300 1.00 51.75 104 ILE A CA 1
ATOM 785 C C . ILE A 1 104 ? -3.821 12.357 12.600 1.00 51.75 104 ILE A C 1
ATOM 787 O O . ILE A 1 104 ? -2.764 11.824 12.931 1.00 51.75 104 ILE A O 1
ATOM 791 N N . ARG A 1 105 ? -4.924 12.265 13.353 1.00 48.19 105 ARG A N 1
ATOM 792 C CA . ARG A 1 105 ? -5.001 11.370 14.512 1.00 48.19 105 ARG A CA 1
ATOM 793 C C . ARG A 1 105 ? -4.847 9.940 14.002 1.00 48.19 105 ARG A C 1
ATOM 795 O O . ARG A 1 105 ? -5.804 9.361 13.492 1.0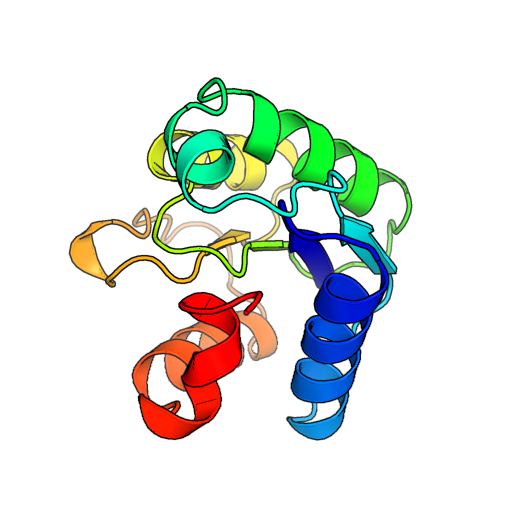0 48.19 105 ARG A O 1
ATOM 802 N N . GLU A 1 106 ? -3.630 9.409 14.099 1.00 54.44 106 GLU A N 1
ATOM 803 C CA . GLU A 1 106 ? -3.321 8.066 13.630 1.00 54.44 106 GLU A CA 1
ATOM 804 C C . GLU A 1 106 ? -4.248 7.065 14.335 1.00 54.44 106 GLU A C 1
ATOM 806 O O . GLU A 1 106 ? -4.334 7.051 15.571 1.00 54.44 106 GLU A O 1
ATOM 811 N N . PRO A 1 107 ? -4.956 6.206 13.584 1.00 56.28 107 PRO A N 1
ATOM 812 C CA . PRO A 1 107 ? -5.612 5.059 14.181 1.00 56.28 107 PRO A CA 1
ATOM 813 C C . PRO A 1 107 ? -4.566 4.245 14.948 1.00 56.28 107 PRO A C 1
ATOM 815 O O . PRO A 1 107 ? -3.482 3.996 14.424 1.00 56.28 107 PRO A O 1
ATOM 818 N N . ALA A 1 108 ? -4.893 3.753 16.146 1.00 58.47 108 ALA A N 1
ATOM 819 C CA . ALA A 1 108 ? -3.967 2.941 16.950 1.00 58.47 108 ALA A CA 1
ATOM 820 C C . ALA A 1 108 ? -3.362 1.760 16.156 1.00 58.47 108 ALA A C 1
ATOM 822 O O . ALA A 1 108 ? -2.231 1.347 16.397 1.00 58.47 108 ALA A O 1
ATOM 823 N N . ARG A 1 109 ? -4.099 1.262 15.154 1.00 61.31 109 ARG A N 1
ATOM 824 C CA . ARG A 1 109 ? -3.674 0.222 14.206 1.00 61.31 109 ARG A CA 1
ATOM 825 C C . ARG A 1 109 ? -2.548 0.674 13.265 1.00 61.31 109 ARG A C 1
ATOM 827 O O . ARG A 1 109 ? -1.686 -0.128 12.938 1.00 61.31 109 ARG A O 1
ATOM 834 N N . VAL A 1 110 ? -2.512 1.937 12.852 1.00 61.47 110 VAL A N 1
ATOM 835 C CA . VAL A 1 110 ? -1.437 2.509 12.022 1.00 61.47 110 VAL A CA 1
ATOM 836 C C . VAL A 1 110 ? -0.173 2.690 12.851 1.00 61.47 110 VAL A C 1
ATOM 838 O O . VAL A 1 110 ? 0.901 2.265 12.430 1.00 61.47 110 VAL A O 1
ATOM 841 N N . THR A 1 111 ? -0.293 3.240 14.060 1.00 66.56 111 THR A N 1
ATOM 842 C CA . THR A 1 111 ? 0.836 3.343 14.993 1.00 66.56 111 THR A CA 1
ATOM 843 C C . THR A 1 111 ? 1.378 1.950 15.335 1.00 66.56 111 THR A C 1
ATOM 845 O O . THR A 1 111 ? 2.595 1.739 15.340 1.00 66.56 111 THR A O 1
ATOM 848 N N . ALA A 1 112 ? 0.489 0.964 15.525 1.00 65.75 112 ALA A N 1
ATOM 849 C CA . ALA A 1 112 ? 0.858 -0.439 15.675 1.00 65.75 112 ALA A CA 1
ATOM 850 C C . ALA A 1 112 ? 1.600 -0.963 14.436 1.00 65.75 112 ALA A C 1
ATOM 852 O O . ALA A 1 112 ? 2.673 -1.532 14.603 1.00 65.75 112 ALA A O 1
ATOM 853 N N . LEU A 1 113 ? 1.122 -0.697 13.216 1.00 68.00 113 LEU A N 1
ATOM 854 C CA . LEU A 1 113 ? 1.781 -1.103 11.969 1.00 68.00 113 LEU A CA 1
ATOM 855 C C . LEU A 1 113 ? 3.169 -0.463 11.803 1.00 68.00 113 LEU A C 1
ATOM 857 O O . LEU A 1 113 ? 4.125 -1.174 11.516 1.00 68.00 113 LEU A O 1
ATOM 861 N N . ARG A 1 114 ? 3.327 0.840 12.078 1.00 69.31 114 ARG A N 1
ATOM 862 C CA . ARG A 1 114 ? 4.636 1.532 12.081 1.00 69.31 114 ARG A CA 1
ATOM 863 C C . ARG A 1 114 ? 5.583 1.000 13.161 1.00 69.31 114 ARG A C 1
ATOM 865 O O . ARG A 1 114 ? 6.804 1.024 13.010 1.00 69.31 114 ARG A O 1
ATOM 872 N N . SER A 1 115 ? 5.051 0.591 14.312 1.00 69.44 115 SER A N 1
ATOM 873 C CA . SER A 1 115 ? 5.847 -0.039 15.375 1.00 69.44 115 SER A CA 1
ATOM 874 C C . SER A 1 115 ? 6.212 -1.485 15.032 1.00 69.44 115 SER A C 1
ATOM 876 O O . SER A 1 115 ? 7.292 -1.955 15.381 1.00 69.44 115 SER A O 1
ATOM 878 N N . TRP A 1 116 ? 5.327 -2.176 14.317 1.00 69.44 116 TRP A N 1
ATOM 879 C CA . TRP A 1 116 ? 5.506 -3.539 13.859 1.00 69.44 116 TRP A CA 1
ATOM 880 C C . TRP A 1 116 ? 6.538 -3.595 12.734 1.00 69.44 116 TRP A C 1
ATOM 882 O O . TRP A 1 116 ? 7.476 -4.366 12.853 1.00 69.44 116 TRP A O 1
ATOM 892 N N . THR A 1 117 ? 6.496 -2.710 11.732 1.00 66.50 117 THR A N 1
ATOM 893 C CA . THR A 1 117 ? 7.534 -2.650 10.680 1.00 66.50 117 THR A CA 1
ATOM 894 C C . THR A 1 117 ? 8.928 -2.369 11.253 1.00 66.50 117 THR A C 1
ATOM 896 O O . THR A 1 117 ? 9.922 -2.910 10.761 1.00 66.50 117 THR A O 1
ATOM 899 N N . ARG A 1 118 ? 9.006 -1.585 12.340 1.00 66.88 118 ARG A N 1
ATOM 900 C CA . ARG A 1 118 ? 10.243 -1.349 13.105 1.00 66.88 118 ARG A CA 1
ATOM 901 C C . ARG A 1 118 ? 10.750 -2.585 13.849 1.00 66.88 118 ARG A C 1
ATOM 903 O O . ARG A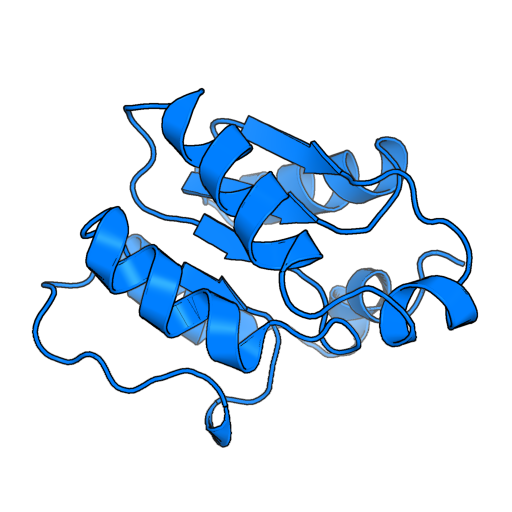 1 118 ? 11.957 -2.785 13.902 1.00 66.88 118 ARG A O 1
ATOM 910 N N . ARG A 1 119 ? 9.854 -3.378 14.443 1.00 63.25 119 ARG A N 1
ATOM 911 C CA . ARG A 1 119 ? 10.202 -4.544 15.280 1.00 63.25 119 ARG A CA 1
ATOM 912 C C . ARG A 1 119 ? 10.241 -5.873 14.529 1.00 63.25 119 ARG A C 1
ATOM 914 O O . ARG A 1 119 ? 10.798 -6.824 15.061 1.00 63.25 119 ARG A O 1
ATOM 921 N N . CYS A 1 120 ? 9.645 -5.947 13.341 1.00 60.00 120 CYS A N 1
ATOM 922 C CA . CYS A 1 120 ? 9.578 -7.163 12.541 1.00 60.00 120 CYS A CA 1
ATOM 923 C C . CYS A 1 120 ? 11.014 -7.609 12.189 1.00 60.00 120 CYS A C 1
ATOM 925 O O . CYS A 1 120 ? 11.757 -6.811 11.596 1.00 60.00 120 CYS A O 1
ATOM 927 N N . PRO A 1 121 ? 11.429 -8.824 12.596 1.00 57.56 121 PRO A N 1
ATOM 928 C CA . PRO A 1 121 ? 12.760 -9.358 12.331 1.00 57.56 121 PRO A CA 1
ATOM 929 C C . PRO A 1 121 ? 13.080 -9.380 10.834 1.00 57.56 121 PRO A C 1
ATOM 931 O O . PRO A 1 121 ? 12.216 -9.689 10.016 1.00 57.56 121 PRO A O 1
ATOM 934 N N . GLU A 1 122 ? 14.336 -9.117 10.464 1.00 55.34 122 GLU A N 1
ATOM 935 C CA . GLU A 1 122 ? 14.796 -9.164 9.064 1.00 55.34 122 GLU A CA 1
ATOM 936 C C . GLU A 1 122 ? 14.490 -10.521 8.395 1.00 55.34 122 GLU A C 1
ATOM 938 O O . GLU A 1 122 ? 14.157 -10.573 7.215 1.00 55.34 122 GLU A O 1
ATOM 943 N N . SER A 1 123 ? 14.507 -11.613 9.171 1.00 53.66 123 SER A N 1
ATOM 944 C CA . SER A 1 123 ? 14.162 -12.969 8.722 1.00 53.66 123 SER A CA 1
ATOM 945 C C . SER A 1 123 ? 12.688 -13.144 8.338 1.00 53.66 123 SER A C 1
ATOM 947 O O . SER A 1 123 ? 12.376 -13.957 7.475 1.00 53.66 123 SER A O 1
ATOM 949 N N . GLU A 1 124 ? 11.774 -12.380 8.942 1.00 54.00 124 GLU A N 1
ATOM 950 C CA . GLU A 1 124 ? 10.348 -12.361 8.573 1.00 54.00 124 GLU A CA 1
ATOM 951 C C . GLU A 1 124 ? 10.069 -11.386 7.419 1.00 54.00 124 GLU A C 1
ATOM 953 O O . GLU A 1 124 ? 9.087 -11.529 6.690 1.00 54.00 124 GLU A O 1
ATOM 958 N N . LYS A 1 125 ? 10.985 -10.434 7.196 1.00 54.88 125 LYS A N 1
ATOM 959 C CA . LYS A 1 125 ? 11.014 -9.532 6.038 1.00 54.88 125 LYS A CA 1
ATOM 960 C C . LYS A 1 125 ? 11.642 -10.172 4.795 1.00 54.88 125 LYS A C 1
ATOM 962 O O . LYS A 1 125 ? 11.794 -9.478 3.797 1.00 54.88 125 LYS A O 1
ATOM 967 N N . GLY A 1 126 ? 11.977 -11.466 4.803 1.00 51.59 126 GLY A N 1
ATOM 968 C CA . GLY A 1 126 ? 12.528 -12.158 3.626 1.00 51.59 126 GLY A CA 1
ATOM 969 C C . GLY A 1 126 ? 11.699 -11.914 2.356 1.00 51.59 126 GLY A C 1
ATOM 970 O O . GLY A 1 126 ? 12.246 -11.573 1.318 1.00 51.59 126 GLY A O 1
ATOM 971 N N . TRP A 1 127 ? 10.369 -11.901 2.480 1.00 52.66 127 TRP A N 1
ATOM 972 C CA . TRP A 1 127 ? 9.417 -11.611 1.395 1.00 52.66 127 TRP A CA 1
ATOM 973 C C . TRP A 1 127 ? 9.394 -10.149 0.902 1.00 52.66 127 TRP A C 1
ATOM 975 O O . TRP A 1 127 ? 8.829 -9.868 -0.150 1.00 52.66 127 TRP A O 1
ATOM 985 N N . LEU A 1 128 ? 9.942 -9.200 1.673 1.00 51.81 128 LEU A N 1
ATOM 986 C CA . LEU A 1 128 ? 10.122 -7.802 1.253 1.00 51.81 128 LEU A CA 1
ATOM 987 C C . LEU A 1 128 ? 11.345 -7.621 0.350 1.00 51.81 128 LEU A C 1
ATOM 989 O O . LEU A 1 128 ? 11.413 -6.641 -0.391 1.00 51.81 128 LEU A O 1
ATOM 993 N N . ASN A 1 129 ? 12.316 -8.529 0.461 1.00 43.03 129 ASN A N 1
ATOM 994 C CA . ASN A 1 129 ? 13.587 -8.469 -0.246 1.00 43.03 129 ASN A CA 1
ATOM 995 C C . ASN A 1 129 ? 13.760 -9.589 -1.285 1.00 43.03 129 ASN A C 1
ATOM 997 O O . ASN A 1 129 ? 14.606 -9.435 -2.157 1.00 43.03 129 ASN A O 1
ATOM 1001 N N . ASP A 1 130 ? 12.953 -10.645 -1.258 1.00 44.53 130 ASP A N 1
ATOM 1002 C CA . ASP A 1 130 ? 12.964 -11.696 -2.275 1.00 44.53 130 ASP A CA 1
ATOM 1003 C C . ASP A 1 130 ? 11.537 -12.119 -2.637 1.00 44.53 130 ASP A C 1
ATOM 1005 O O . ASP A 1 130 ? 10.872 -12.809 -1.854 1.00 44.53 130 ASP A O 1
ATOM 1009 N N . PRO A 1 131 ? 11.040 -11.741 -3.832 1.00 44.38 131 PRO A N 1
ATOM 1010 C CA . PRO A 1 131 ? 9.971 -12.496 -4.470 1.00 44.38 131 PRO A CA 1
ATOM 1011 C C . PRO A 1 131 ? 10.445 -13.894 -4.917 1.00 44.38 131 PRO A C 1
ATOM 1013 O O . PRO A 1 131 ? 9.615 -14.801 -5.004 1.00 44.38 131 PRO A O 1
ATOM 1016 N N . THR A 1 132 ? 11.761 -14.059 -5.102 1.00 39.19 132 THR A N 1
ATOM 1017 C CA . THR A 1 132 ? 12.565 -15.288 -5.246 1.00 39.19 132 THR A CA 1
ATOM 1018 C C . THR A 1 132 ? 14.032 -14.931 -5.104 1.00 39.19 132 THR A C 1
ATOM 1020 O O . THR A 1 132 ? 14.402 -13.932 -5.767 1.00 39.19 132 THR A O 1
#

Foldseek 3Di:
DEEEEQAAPVLQVVVQVVCVVVVDDYPYTDHVHDQDPVVQLVDDLCPRLVRQVVGCVVRVPDQEYEYLEQSHNCLVNQVVCCVVSVHGYDYLHPPVSRDDDPPRPHDVVVVVVVVCSVVPDVVNSPSRVDPD

pLDDT: mean 76.07, std 14.89, range [39.19, 93.5]